Protein AF-A0A536CN48-F1 (afdb_monomer_lite)

Secondary structure (DSSP, 8-state):
--S-----HHHHHHHHHHHHHHHHHHS---EE---HHHHHHTTT-HHHHHHHHHHHHHTT-EEEE-TTSHHHHHHHHTT--EEEEEESSBPBPTTSPBPPTTSTTSB--HHHHHHHHHHHHHTSS-SEEE--SSSTTHHHHHHHHHHHHHHTT----SPPPPP-

Sequence (164 aa):
GRVDAGLSAREIEALVSFQVAGLAAVAPIAYVKPHGALYHRCQRDREVADVLARIAATHGVGVMCQPGFELAFAAERVGIPVYREGFADRTLMPDGSLAPRGQAGALLSPQAATAQALALAGSGRYDTICIHGDTPAASAVAASVRAALKGAGIETGPLRRPPA

Foldseek 3Di:
DQDDPPDDLVVLLVVVLCVVVVVVVVDQDAEDEDDHPLLVCLQEPLSNLLSRLVSCVVSLHYYEHAPPGNNCVSVVVSVHDYQHEAELFADADPSRDTDPPPDVRRTHDLVSSLVVLVVVQVPVRGNYYDQDPPDPCRVVSVVSNVVSCVVVVHDDDPRDGPDD

Radius of gyration: 16.14 Å; chains: 1; bounding box: 35×37×38 Å

pLDDT: mean 94.27, std 7.4, range [47.06, 98.75]

Structure (mmCIF, N/CA/C/O backbone):
data_AF-A0A536CN48-F1
#
_entry.id   AF-A0A536CN48-F1
#
loop_
_atom_site.group_PDB
_atom_site.id
_atom_site.type_symbol
_atom_site.label_atom_id
_atom_site.label_alt_id
_atom_site.label_comp_id
_atom_site.label_asym_id
_atom_site.label_entity_id
_atom_site.label_seq_id
_atom_site.pdbx_PDB_ins_code
_atom_site.Cartn_x
_atom_site.Cartn_y
_atom_site.Cartn_z
_atom_site.occupancy
_atom_site.B_iso_or_equiv
_atom_site.auth_seq_id
_atom_site.auth_comp_id
_atom_site.auth_asym_id
_atom_site.auth_atom_id
_atom_site.pdbx_PDB_model_num
ATOM 1 N N . GLY A 1 1 ? 12.972 6.889 1.704 1.00 85.81 1 GLY A N 1
ATOM 2 C CA . GLY A 1 1 ? 12.483 7.390 0.404 1.00 85.81 1 GLY A CA 1
ATOM 3 C C . GLY A 1 1 ? 11.129 8.070 0.519 1.00 85.81 1 GLY A C 1
ATOM 4 O O . GLY A 1 1 ? 10.128 7.480 0.136 1.00 85.81 1 GLY A O 1
ATOM 5 N N . ARG A 1 2 ? 11.079 9.297 1.058 1.00 89.88 2 ARG A N 1
ATOM 6 C CA . ARG A 1 2 ? 9.845 10.114 1.155 1.00 89.88 2 ARG A CA 1
ATOM 7 C C . ARG A 1 2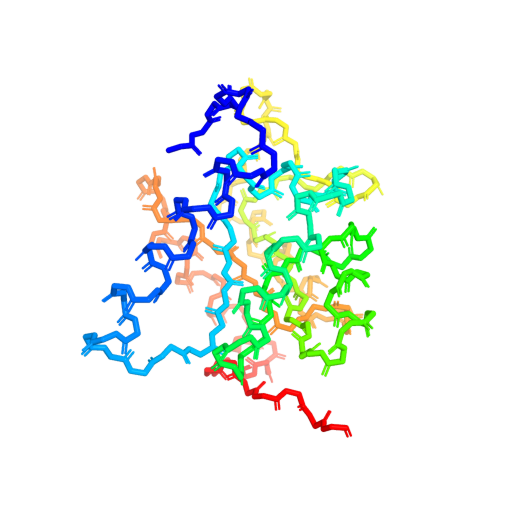 ? 9.832 11.316 0.204 1.00 89.88 2 ARG A C 1
ATOM 9 O O . ARG A 1 2 ? 8.833 12.017 0.141 1.00 89.88 2 ARG A O 1
ATOM 16 N N . VAL A 1 3 ? 10.928 11.528 -0.514 1.00 92.31 3 VAL A N 1
ATOM 17 C CA . VAL A 1 3 ? 11.098 12.560 -1.537 1.00 92.31 3 VAL A CA 1
ATOM 18 C C . VAL A 1 3 ? 11.277 11.840 -2.868 1.00 92.31 3 VAL A C 1
ATOM 20 O O . VAL A 1 3 ? 11.934 10.795 -2.899 1.00 92.31 3 VAL A O 1
ATOM 23 N N . ASP A 1 4 ? 10.645 12.347 -3.925 1.00 91.94 4 ASP A N 1
ATOM 24 C CA . ASP A 1 4 ? 10.850 11.829 -5.277 1.00 91.94 4 ASP A CA 1
ATOM 25 C C . ASP A 1 4 ? 12.267 12.190 -5.730 1.00 91.94 4 ASP A C 1
ATOM 27 O O . ASP A 1 4 ? 12.667 13.350 -5.667 1.00 91.94 4 ASP A O 1
ATOM 31 N N . ALA A 1 5 ? 13.033 11.180 -6.129 1.00 92.69 5 ALA A N 1
ATOM 32 C CA . ALA A 1 5 ? 14.421 11.339 -6.540 1.00 92.69 5 ALA A CA 1
ATOM 33 C C . ALA A 1 5 ? 14.568 11.639 -8.043 1.00 92.69 5 ALA A C 1
ATOM 35 O O . ALA A 1 5 ? 15.690 11.758 -8.519 1.00 92.69 5 ALA A O 1
ATOM 36 N N . GLY A 1 6 ? 13.465 11.733 -8.798 1.00 94.12 6 GLY A N 1
ATOM 37 C CA . GLY A 1 6 ? 13.508 12.047 -10.231 1.00 94.12 6 GLY A CA 1
ATOM 38 C C . GLY A 1 6 ? 14.098 10.932 -11.099 1.00 94.12 6 GLY A C 1
ATOM 39 O O . GLY A 1 6 ? 14.475 11.181 -12.237 1.00 94.12 6 GLY A O 1
ATOM 40 N N . LEU A 1 7 ? 14.172 9.706 -10.572 1.00 97.06 7 LEU A N 1
ATOM 41 C CA . LEU A 1 7 ? 14.728 8.552 -11.281 1.00 97.06 7 LEU A CA 1
ATOM 42 C C . LEU A 1 7 ? 13.873 8.175 -12.496 1.00 97.06 7 LEU A C 1
ATOM 44 O O . LEU A 1 7 ? 12.642 8.274 -12.461 1.00 97.06 7 LEU A O 1
ATOM 48 N N . SER A 1 8 ? 14.514 7.699 -13.554 1.00 98.12 8 SER A N 1
ATOM 49 C CA . SER A 1 8 ? 13.844 7.095 -14.706 1.00 98.12 8 SER A CA 1
ATOM 50 C C . SER A 1 8 ? 13.186 5.759 -14.340 1.00 98.12 8 SER A C 1
ATOM 52 O O . SER A 1 8 ? 13.559 5.108 -13.360 1.00 98.12 8 SER A O 1
ATOM 54 N N . ALA A 1 9 ? 12.227 5.306 -15.153 1.00 97.50 9 ALA A N 1
ATOM 55 C CA . ALA A 1 9 ? 11.593 4.003 -14.956 1.00 97.50 9 ALA A CA 1
ATOM 56 C C . ALA A 1 9 ? 12.614 2.851 -14.985 1.00 97.50 9 ALA A C 1
ATOM 58 O O . ALA A 1 9 ? 12.516 1.929 -14.181 1.00 97.50 9 ALA A O 1
ATOM 59 N N . ARG A 1 10 ? 13.648 2.950 -15.832 1.00 98.19 10 ARG A N 1
ATOM 60 C CA . ARG A 1 10 ? 14.748 1.975 -15.910 1.00 98.19 10 ARG A CA 1
ATOM 61 C C . ARG A 1 10 ? 15.591 1.925 -14.632 1.00 98.19 10 ARG A C 1
ATOM 63 O O . ARG A 1 10 ? 15.956 0.843 -14.179 1.00 98.19 10 ARG A O 1
ATOM 70 N N . GLU A 1 11 ? 15.917 3.075 -14.045 1.00 98.38 11 GLU A N 1
ATOM 71 C CA . GLU A 1 11 ? 16.648 3.122 -12.770 1.00 98.38 11 GLU A CA 1
ATOM 72 C C . GLU A 1 11 ? 15.798 2.570 -11.624 1.00 98.38 11 GLU A C 1
ATOM 74 O O . GLU A 1 11 ? 16.299 1.822 -10.783 1.00 98.38 11 GLU A O 1
ATOM 79 N N . ILE A 1 12 ? 14.499 2.885 -11.617 1.00 98.44 12 ILE A N 1
ATOM 80 C CA . ILE A 1 12 ? 13.545 2.315 -10.663 1.00 98.44 12 ILE A CA 1
ATOM 81 C C . ILE A 1 12 ? 13.471 0.795 -10.832 1.00 98.44 12 ILE A C 1
ATOM 83 O O . ILE A 1 12 ? 13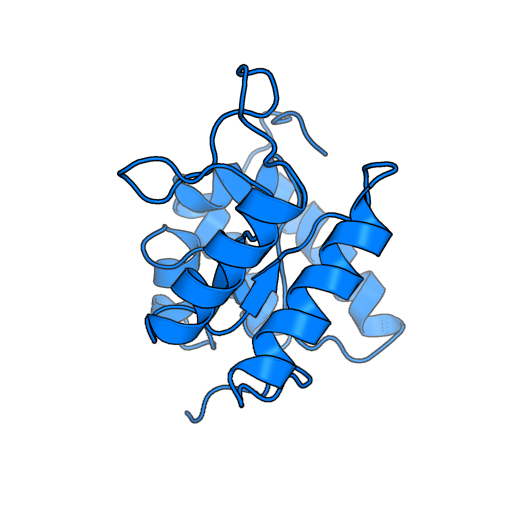.555 0.083 -9.835 1.00 98.44 12 ILE A O 1
ATOM 87 N N . GLU A 1 13 ? 13.372 0.286 -12.060 1.00 98.56 13 GLU A N 1
ATOM 88 C CA . GLU A 1 13 ? 13.339 -1.150 -12.347 1.00 98.56 13 GLU A CA 1
ATOM 89 C C . GLU A 1 13 ? 14.576 -1.856 -11.795 1.00 98.56 13 GLU A C 1
ATOM 91 O O . GLU A 1 13 ? 14.440 -2.851 -11.083 1.00 98.56 13 GLU A O 1
ATOM 96 N N . ALA A 1 14 ? 15.771 -1.308 -12.028 1.00 98.50 14 ALA A N 1
ATOM 97 C CA . ALA A 1 14 ? 17.014 -1.869 -11.505 1.00 98.50 14 ALA A CA 1
ATOM 98 C C . ALA A 1 14 ? 17.038 -1.898 -9.964 1.00 98.50 14 ALA A C 1
ATOM 100 O O . ALA A 1 14 ? 17.314 -2.938 -9.361 1.00 98.50 14 ALA A O 1
ATOM 101 N N . LEU A 1 15 ? 16.709 -0.777 -9.312 1.00 98.25 15 LEU A N 1
ATOM 102 C CA . LEU A 1 15 ? 16.750 -0.660 -7.851 1.00 98.25 15 LEU A CA 1
ATOM 103 C C . LEU A 1 15 ? 15.676 -1.503 -7.159 1.00 98.25 15 LEU A C 1
ATOM 105 O O . LEU A 1 15 ? 15.931 -2.090 -6.105 1.00 98.25 15 LEU A O 1
ATOM 109 N N . VAL A 1 16 ? 14.463 -1.543 -7.708 1.00 98.25 16 VAL A N 1
ATOM 110 C CA . VAL A 1 16 ? 13.358 -2.321 -7.140 1.00 98.25 16 VAL A CA 1
ATOM 111 C C . VAL A 1 16 ? 13.597 -3.810 -7.368 1.00 98.25 16 VAL A C 1
ATOM 113 O O . VAL A 1 16 ? 13.433 -4.577 -6.424 1.00 98.25 16 VAL A O 1
ATOM 116 N N . SER A 1 17 ? 14.066 -4.220 -8.551 1.00 98.50 17 SER A N 1
ATOM 117 C CA . SER A 1 17 ? 14.414 -5.624 -8.815 1.00 98.50 17 SER A CA 1
ATOM 118 C C . SER A 1 17 ? 15.483 -6.118 -7.845 1.00 98.50 17 SER A C 1
ATOM 120 O O . SER A 1 17 ? 15.330 -7.188 -7.263 1.00 98.50 17 SER A O 1
ATOM 122 N N . PHE A 1 18 ? 16.520 -5.311 -7.593 1.00 98.50 18 PHE A N 1
ATOM 123 C CA . PHE A 1 18 ? 17.554 -5.640 -6.612 1.00 98.50 18 PHE A CA 1
ATOM 124 C C . PHE A 1 18 ? 16.984 -5.826 -5.196 1.00 98.50 18 PHE A C 1
ATOM 126 O O . PHE A 1 18 ? 17.286 -6.817 -4.533 1.00 98.50 18 PHE A O 1
ATOM 133 N N . GLN A 1 19 ? 16.126 -4.909 -4.734 1.00 98.44 19 GLN A N 1
ATOM 134 C CA . GLN A 1 19 ? 15.517 -4.990 -3.399 1.00 98.44 19 GLN A CA 1
ATOM 135 C C . GLN A 1 19 ? 14.587 -6.199 -3.250 1.00 98.44 19 GLN A C 1
ATOM 137 O O . GLN A 1 19 ? 14.652 -6.904 -2.242 1.00 98.44 19 GLN A O 1
ATOM 142 N N . VAL A 1 20 ? 13.727 -6.443 -4.243 1.00 98.38 20 VAL A N 1
ATOM 143 C CA . VAL A 1 20 ? 12.760 -7.547 -4.208 1.00 98.38 20 VAL A CA 1
ATOM 144 C C . VAL A 1 20 ? 13.485 -8.889 -4.291 1.00 98.38 20 VAL A C 1
ATOM 146 O O . VAL A 1 20 ? 13.222 -9.757 -3.461 1.00 98.38 20 VAL A O 1
ATOM 149 N N . ALA A 1 21 ? 14.447 -9.043 -5.206 1.00 98.19 21 ALA A N 1
ATOM 150 C CA . ALA A 1 21 ? 15.249 -10.260 -5.308 1.00 98.19 21 ALA A CA 1
ATOM 151 C C . ALA A 1 21 ? 16.083 -10.508 -4.042 1.00 98.19 21 ALA A C 1
ATOM 153 O O . ALA A 1 21 ? 16.132 -11.635 -3.554 1.00 98.19 21 ALA A O 1
ATOM 154 N N . GLY A 1 22 ? 16.685 -9.458 -3.473 1.00 98.44 22 GLY A N 1
ATOM 155 C CA . GLY A 1 22 ? 17.450 -9.550 -2.232 1.00 98.44 22 GLY A CA 1
ATOM 156 C C . GLY A 1 22 ? 16.607 -10.047 -1.057 1.00 98.44 22 GLY A C 1
ATOM 157 O O . GLY A 1 22 ? 17.040 -10.933 -0.325 1.00 98.44 22 GLY A O 1
ATOM 158 N N . LEU A 1 23 ? 15.379 -9.541 -0.902 1.00 98.00 23 LEU A N 1
ATOM 159 C CA . LEU A 1 23 ? 14.468 -10.027 0.136 1.00 98.00 23 LEU A CA 1
ATOM 160 C C . LEU A 1 23 ? 13.968 -11.450 -0.155 1.00 98.00 23 LEU A C 1
ATOM 162 O O . LEU A 1 23 ? 13.941 -12.279 0.752 1.00 98.00 23 LEU A O 1
ATOM 166 N N . ALA A 1 24 ? 13.622 -11.748 -1.411 1.00 96.69 24 ALA A N 1
ATOM 167 C CA . ALA A 1 24 ? 13.149 -13.067 -1.834 1.00 96.69 24 ALA A CA 1
ATOM 168 C C . ALA A 1 24 ? 14.205 -14.173 -1.656 1.00 96.69 24 ALA A C 1
ATOM 170 O O . ALA A 1 24 ? 13.851 -15.331 -1.443 1.00 96.69 24 ALA A O 1
ATOM 171 N N . ALA A 1 25 ? 15.493 -13.825 -1.707 1.00 98.00 25 ALA A N 1
ATOM 172 C CA . ALA A 1 25 ? 16.588 -14.746 -1.412 1.00 98.00 25 ALA A CA 1
ATOM 173 C C . ALA A 1 25 ? 16.707 -15.087 0.086 1.00 98.00 25 ALA A C 1
ATOM 175 O O . ALA A 1 25 ? 17.280 -16.117 0.433 1.00 98.00 25 ALA A O 1
ATOM 176 N N . VAL A 1 26 ? 16.177 -14.237 0.974 1.00 98.00 26 VAL A N 1
ATOM 177 C CA . VAL A 1 26 ? 16.220 -14.431 2.433 1.00 98.00 26 VAL A CA 1
ATOM 178 C C . VAL A 1 26 ? 14.965 -15.142 2.941 1.00 98.00 26 VAL A C 1
ATOM 180 O O . VAL A 1 26 ? 15.057 -15.974 3.843 1.00 98.00 26 VAL A O 1
ATOM 183 N N . ALA A 1 27 ? 13.792 -14.822 2.391 1.00 95.75 27 ALA A N 1
ATOM 184 C CA . ALA A 1 27 ? 12.522 -15.403 2.814 1.00 95.75 27 ALA A CA 1
ATOM 185 C C . ALA A 1 27 ? 11.461 -15.359 1.700 1.00 95.75 27 ALA A C 1
ATOM 187 O O . ALA A 1 27 ? 11.508 -14.475 0.841 1.00 95.75 27 ALA A O 1
ATOM 188 N N . PRO A 1 28 ? 10.445 -16.247 1.741 1.00 92.44 28 PRO A N 1
ATOM 189 C CA . PRO A 1 28 ? 9.283 -16.134 0.870 1.00 92.44 28 PRO A CA 1
ATOM 190 C C . PRO A 1 28 ? 8.604 -14.770 1.030 1.00 92.44 28 PRO A C 1
ATOM 192 O O . PRO A 1 28 ? 8.226 -14.373 2.134 1.00 92.44 28 PRO A O 1
ATOM 195 N N . ILE A 1 29 ? 8.420 -14.067 -0.084 1.00 94.25 29 ILE A N 1
ATOM 196 C CA . ILE A 1 29 ? 7.664 -12.814 -0.131 1.00 94.25 29 ILE A CA 1
ATOM 197 C C . ILE A 1 29 ? 6.205 -13.095 -0.503 1.00 94.25 29 ILE A C 1
ATOM 199 O O . ILE A 1 29 ? 5.921 -13.985 -1.298 1.00 94.25 29 ILE A O 1
ATOM 203 N N . ALA A 1 30 ? 5.271 -12.341 0.080 1.00 93.00 30 ALA A N 1
ATOM 204 C CA . ALA A 1 30 ? 3.833 -12.515 -0.163 1.00 93.00 30 ALA A CA 1
ATOM 205 C C . ALA A 1 30 ? 3.259 -11.502 -1.170 1.00 93.00 30 ALA A C 1
ATOM 207 O O . ALA A 1 30 ? 2.294 -11.792 -1.879 1.00 93.00 30 ALA A O 1
ATOM 208 N N . TYR A 1 31 ? 3.832 -10.298 -1.206 1.00 96.12 31 TYR A N 1
ATOM 209 C CA . TYR A 1 31 ? 3.409 -9.190 -2.057 1.00 96.12 31 TYR A CA 1
ATOM 210 C C . TYR A 1 31 ? 4.509 -8.132 -2.155 1.00 96.12 31 TYR A C 1
ATOM 212 O O . TYR A 1 31 ? 5.428 -8.093 -1.334 1.00 96.12 31 TYR A O 1
ATOM 220 N N . VAL A 1 32 ? 4.370 -7.226 -3.122 1.00 97.88 32 VAL A N 1
ATOM 221 C CA . VAL A 1 32 ? 5.189 -6.015 -3.243 1.00 97.88 32 VAL A CA 1
ATOM 222 C C . VAL A 1 32 ? 4.345 -4.789 -2.891 1.00 97.88 32 VAL A C 1
ATOM 224 O O . VAL A 1 32 ? 3.256 -4.596 -3.427 1.00 97.88 32 VAL A O 1
ATOM 227 N N . LYS A 1 33 ? 4.850 -3.936 -1.994 1.00 98.25 33 LYS A N 1
ATOM 228 C CA . LYS A 1 33 ? 4.264 -2.627 -1.673 1.00 98.25 33 LYS A CA 1
ATOM 229 C C . LYS A 1 33 ? 5.337 -1.548 -1.845 1.00 98.25 33 LYS A C 1
ATOM 231 O O . LYS A 1 33 ? 6.296 -1.553 -1.069 1.00 98.25 33 LYS A O 1
ATOM 236 N N . PRO A 1 34 ? 5.218 -0.616 -2.807 1.00 98.00 34 PRO A N 1
ATOM 237 C CA . PRO A 1 34 ? 6.178 0.477 -2.918 1.00 98.00 34 PRO A CA 1
ATOM 238 C C . PRO A 1 34 ? 6.144 1.366 -1.665 1.00 98.00 34 PRO A C 1
ATOM 240 O O . PRO A 1 34 ? 5.124 1.499 -0.994 1.00 98.00 34 PRO A O 1
ATOM 243 N N . HIS A 1 35 ? 7.268 1.990 -1.319 1.00 96.31 35 HIS A N 1
ATOM 244 C CA . HIS A 1 35 ? 7.359 2.844 -0.133 1.00 96.31 35 HIS A CA 1
ATOM 245 C C . HIS A 1 35 ? 7.357 4.334 -0.495 1.00 96.31 35 HIS A C 1
ATOM 247 O O . HIS A 1 35 ? 8.033 4.762 -1.430 1.00 96.31 35 HIS A O 1
ATOM 253 N N . GLY A 1 36 ? 6.663 5.141 0.311 1.00 94.00 36 GLY A N 1
ATOM 254 C CA . GLY A 1 36 ? 6.814 6.597 0.352 1.00 94.00 36 GLY A CA 1
ATOM 255 C C . GLY A 1 36 ? 6.609 7.280 -1.000 1.00 94.00 36 GLY A C 1
ATOM 256 O O . GLY A 1 36 ? 5.546 7.163 -1.601 1.00 94.00 36 GLY A O 1
ATOM 257 N N . ALA A 1 37 ? 7.619 8.010 -1.479 1.00 95.62 37 ALA A N 1
ATOM 258 C CA . ALA A 1 37 ? 7.508 8.742 -2.742 1.00 95.62 37 ALA A CA 1
ATOM 259 C C . ALA A 1 37 ? 7.267 7.815 -3.944 1.00 95.62 37 ALA A C 1
ATOM 261 O O . ALA A 1 37 ? 6.492 8.167 -4.829 1.00 95.62 37 ALA A O 1
ATOM 262 N N . LEU A 1 38 ? 7.851 6.609 -3.941 1.00 97.81 38 LEU A N 1
ATOM 263 C CA . LEU A 1 38 ? 7.615 5.629 -5.000 1.00 97.81 38 LEU A CA 1
ATOM 264 C C . LEU A 1 38 ? 6.161 5.145 -4.996 1.00 97.81 38 LEU A C 1
ATOM 266 O O . LEU A 1 38 ? 5.588 4.977 -6.065 1.00 97.81 38 LEU A O 1
ATOM 270 N N . TYR A 1 39 ? 5.545 4.989 -3.817 1.00 97.50 39 TYR A N 1
ATOM 271 C CA . TYR A 1 39 ? 4.124 4.641 -3.713 1.00 97.50 39 TYR A CA 1
ATOM 272 C C . TYR A 1 39 ? 3.258 5.685 -4.414 1.00 97.50 39 TYR A C 1
ATOM 274 O O . TYR A 1 39 ? 2.470 5.343 -5.287 1.00 97.50 39 TYR A O 1
ATOM 282 N N . HIS A 1 40 ? 3.469 6.963 -4.093 1.00 96.12 40 HIS A N 1
ATOM 283 C CA . HIS A 1 40 ? 2.736 8.068 -4.710 1.00 96.12 40 HIS A CA 1
ATOM 284 C C . HIS A 1 40 ? 3.028 8.225 -6.203 1.00 96.12 40 HIS A C 1
ATOM 286 O O . HIS A 1 40 ? 2.140 8.595 -6.967 1.00 96.12 40 HIS A O 1
ATOM 292 N N . ARG A 1 41 ? 4.251 7.929 -6.650 1.00 97.19 41 ARG A N 1
ATOM 293 C CA . ARG A 1 41 ? 4.578 7.938 -8.077 1.00 97.19 41 ARG A CA 1
ATOM 294 C C . ARG A 1 41 ? 3.839 6.833 -8.830 1.00 97.19 41 ARG A C 1
ATOM 296 O O . ARG A 1 41 ? 3.220 7.123 -9.847 1.00 97.19 41 ARG A O 1
ATOM 303 N N . CYS A 1 42 ? 3.786 5.623 -8.274 1.00 98.06 42 CYS A N 1
ATOM 304 C CA . CYS A 1 42 ? 3.020 4.503 -8.832 1.00 98.06 42 CYS A CA 1
ATOM 305 C C . CYS A 1 42 ? 1.504 4.762 -8.904 1.00 98.06 42 CYS A C 1
ATOM 307 O O . CYS A 1 42 ? 0.794 3.984 -9.531 1.00 98.06 42 CYS A O 1
ATOM 309 N N . GLN A 1 43 ? 0.984 5.817 -8.265 1.00 97.00 43 GLN A N 1
ATOM 310 C CA . GLN A 1 43 ? -0.431 6.177 -8.379 1.00 97.00 43 GLN A CA 1
ATOM 311 C C . GLN A 1 43 ? -0.776 6.877 -9.697 1.00 97.00 43 GLN A C 1
ATOM 313 O O . GLN A 1 43 ? -1.934 6.849 -10.100 1.00 97.00 43 GLN A O 1
ATOM 318 N N . ARG A 1 44 ? 0.210 7.511 -10.344 1.00 95.94 44 ARG A N 1
ATOM 319 C CA . ARG A 1 44 ? 0.003 8.432 -11.475 1.00 95.94 44 ARG A CA 1
ATOM 320 C C . ARG A 1 44 ? 0.925 8.193 -12.670 1.00 95.94 44 ARG A C 1
ATOM 322 O O . ARG A 1 44 ? 0.612 8.617 -13.774 1.00 95.94 44 ARG A O 1
ATOM 329 N N . ASP A 1 45 ? 2.078 7.571 -12.449 1.00 98.19 45 ASP A N 1
ATOM 330 C CA . ASP A 1 45 ? 3.070 7.284 -13.482 1.00 98.19 45 ASP A CA 1
ATOM 331 C C . ASP A 1 45 ? 2.879 5.842 -13.960 1.00 98.19 45 ASP A C 1
ATOM 333 O O . ASP A 1 45 ? 3.263 4.888 -13.275 1.00 98.19 45 ASP A O 1
ATOM 337 N N . ARG A 1 46 ? 2.245 5.695 -15.128 1.00 98.25 46 ARG A N 1
ATOM 338 C CA . ARG A 1 46 ? 1.927 4.392 -15.722 1.00 98.25 46 ARG A CA 1
ATOM 339 C C . ARG A 1 46 ? 3.176 3.552 -15.984 1.00 98.25 46 ARG A C 1
ATOM 341 O O . ARG A 1 46 ? 3.145 2.349 -15.749 1.00 98.25 46 ARG A O 1
ATOM 348 N N . GLU A 1 47 ? 4.262 4.163 -16.453 1.00 98.38 47 GLU A N 1
ATOM 349 C CA . GLU A 1 47 ? 5.487 3.431 -16.788 1.00 98.38 47 GLU A CA 1
ATOM 350 C C . GLU A 1 47 ? 6.109 2.828 -15.524 1.00 98.38 47 GLU A C 1
ATOM 352 O O . GLU A 1 47 ? 6.459 1.647 -15.487 1.00 98.38 47 GLU A O 1
ATOM 357 N N . VAL A 1 48 ? 6.162 3.615 -14.447 1.00 98.56 48 VAL A N 1
ATOM 358 C CA . VAL A 1 48 ? 6.644 3.148 -13.142 1.00 98.56 48 VAL A CA 1
ATOM 359 C C . VAL A 1 48 ? 5.701 2.109 -12.528 1.00 98.56 48 VAL A C 1
ATOM 361 O O . VAL A 1 48 ? 6.169 1.116 -11.971 1.00 98.56 48 VAL A O 1
ATOM 364 N N . ALA A 1 49 ? 4.385 2.282 -12.653 1.00 98.75 49 ALA A N 1
ATOM 365 C CA . ALA A 1 49 ? 3.413 1.284 -12.207 1.00 98.75 49 ALA A CA 1
ATOM 366 C C . ALA A 1 49 ? 3.586 -0.061 -12.940 1.00 98.75 49 ALA A C 1
ATOM 368 O O . ALA A 1 49 ? 3.612 -1.112 -12.297 1.00 98.75 49 ALA A O 1
ATOM 369 N N . ASP A 1 50 ? 3.776 -0.028 -14.263 1.00 98.69 50 ASP A N 1
ATOM 370 C CA . ASP A 1 50 ? 4.013 -1.217 -15.086 1.00 98.69 50 ASP A CA 1
ATOM 371 C C . ASP A 1 50 ? 5.321 -1.927 -14.695 1.00 98.69 50 ASP A C 1
ATOM 373 O O . ASP A 1 50 ? 5.355 -3.158 -14.639 1.00 98.69 50 ASP A O 1
ATOM 377 N N . VAL A 1 51 ? 6.384 -1.181 -14.367 1.00 98.56 51 VAL A N 1
ATOM 378 C CA . VAL A 1 51 ? 7.633 -1.746 -13.820 1.00 98.56 51 VAL A CA 1
ATOM 379 C C . VAL A 1 51 ? 7.364 -2.521 -12.526 1.00 98.56 51 VAL A C 1
ATOM 381 O O . VAL A 1 51 ? 7.753 -3.683 -12.410 1.00 98.56 51 VAL A O 1
ATOM 384 N N . LEU A 1 52 ? 6.671 -1.911 -11.560 1.00 98.62 52 LEU A N 1
ATOM 385 C CA . LEU A 1 52 ? 6.387 -2.546 -10.267 1.00 98.62 52 LEU A CA 1
ATOM 386 C C . LEU A 1 52 ? 5.532 -3.811 -10.421 1.00 98.62 52 LEU A C 1
ATOM 388 O O . LEU A 1 52 ? 5.820 -4.827 -9.783 1.00 98.62 52 LEU A O 1
ATOM 392 N N . ALA A 1 53 ? 4.518 -3.768 -11.289 1.00 98.69 53 ALA A N 1
ATOM 393 C CA . ALA A 1 53 ? 3.667 -4.916 -11.579 1.00 98.69 53 ALA A CA 1
ATOM 394 C C . ALA A 1 53 ? 4.450 -6.067 -12.239 1.00 98.69 53 ALA A C 1
ATOM 396 O O . ALA A 1 53 ? 4.328 -7.211 -11.804 1.00 98.69 53 ALA A O 1
ATOM 397 N N . ARG A 1 54 ? 5.317 -5.791 -13.226 1.00 98.62 54 ARG A N 1
ATOM 398 C CA . ARG A 1 54 ? 6.161 -6.828 -13.856 1.00 98.62 54 ARG A CA 1
ATOM 399 C C . ARG A 1 54 ? 7.149 -7.469 -12.883 1.00 98.62 54 ARG A C 1
ATOM 401 O O . ARG A 1 54 ? 7.364 -8.682 -12.942 1.00 98.62 54 ARG A O 1
ATOM 408 N N . ILE A 1 55 ? 7.734 -6.681 -11.980 1.00 98.56 55 ILE A N 1
ATOM 409 C CA . ILE A 1 55 ? 8.630 -7.213 -10.945 1.00 98.56 55 ILE A CA 1
ATOM 410 C C . ILE A 1 55 ? 7.851 -8.159 -10.026 1.00 98.56 55 ILE A C 1
ATOM 412 O O . ILE A 1 55 ? 8.277 -9.291 -9.814 1.00 98.56 55 ILE A O 1
ATOM 416 N N . ALA A 1 56 ? 6.677 -7.748 -9.536 1.00 98.19 56 ALA A N 1
ATOM 417 C CA . ALA A 1 56 ? 5.833 -8.610 -8.708 1.00 98.19 56 ALA A CA 1
ATOM 418 C C . ALA A 1 56 ? 5.418 -9.903 -9.443 1.00 98.19 56 ALA A C 1
ATOM 420 O O . ALA A 1 56 ? 5.509 -10.992 -8.870 1.00 98.19 56 ALA A O 1
ATOM 421 N N . ALA A 1 57 ? 5.070 -9.803 -10.732 1.00 98.00 57 ALA A N 1
ATOM 422 C CA . ALA A 1 57 ? 4.727 -10.946 -11.577 1.00 98.00 57 ALA A CA 1
ATOM 423 C C . ALA A 1 57 ? 5.884 -11.943 -11.744 1.00 98.00 57 ALA A C 1
ATOM 425 O O . ALA A 1 57 ? 5.666 -13.147 -11.615 1.00 98.00 57 ALA A O 1
ATOM 426 N N . THR A 1 58 ? 7.117 -11.462 -11.938 1.00 97.56 58 THR A N 1
ATOM 427 C CA . THR A 1 58 ? 8.326 -12.311 -12.009 1.00 97.56 58 THR A CA 1
ATOM 428 C C . THR A 1 58 ? 8.518 -13.153 -10.743 1.00 97.56 58 THR A C 1
ATOM 430 O O . THR A 1 58 ? 9.021 -14.271 -10.806 1.00 97.56 58 THR A O 1
ATOM 433 N N . HIS A 1 59 ? 8.072 -12.646 -9.592 1.00 96.56 59 HIS A N 1
ATOM 434 C CA . HIS A 1 59 ? 8.125 -13.354 -8.313 1.00 96.56 59 HIS A CA 1
ATOM 435 C C . HIS A 1 59 ? 6.838 -14.124 -7.969 1.00 96.56 59 HIS A C 1
ATOM 437 O O . HIS A 1 59 ? 6.752 -14.713 -6.893 1.00 96.56 59 HIS A O 1
ATOM 443 N N . GLY A 1 60 ? 5.834 -14.141 -8.852 1.00 95.31 60 GLY A N 1
ATOM 444 C CA . GLY A 1 60 ? 4.574 -14.856 -8.631 1.00 95.31 60 GLY A CA 1
ATOM 445 C C . GLY A 1 60 ? 3.716 -14.293 -7.491 1.00 95.31 60 GLY A C 1
ATOM 446 O O . GLY A 1 60 ? 2.898 -15.025 -6.926 1.00 95.31 60 GLY A O 1
ATOM 447 N N . VAL A 1 61 ? 3.896 -13.014 -7.144 1.00 96.00 61 VAL A N 1
ATOM 448 C CA . VAL A 1 61 ? 3.195 -12.335 -6.043 1.00 96.00 61 VAL A CA 1
ATOM 449 C C . VAL A 1 61 ? 2.345 -11.165 -6.536 1.00 96.00 61 VAL A C 1
ATOM 451 O O . VAL A 1 61 ? 2.537 -10.650 -7.633 1.00 96.00 61 VAL A O 1
ATOM 454 N N . GLY A 1 62 ? 1.387 -10.741 -5.710 1.00 96.50 62 GLY A N 1
ATOM 455 C CA . GLY A 1 62 ? 0.555 -9.567 -5.987 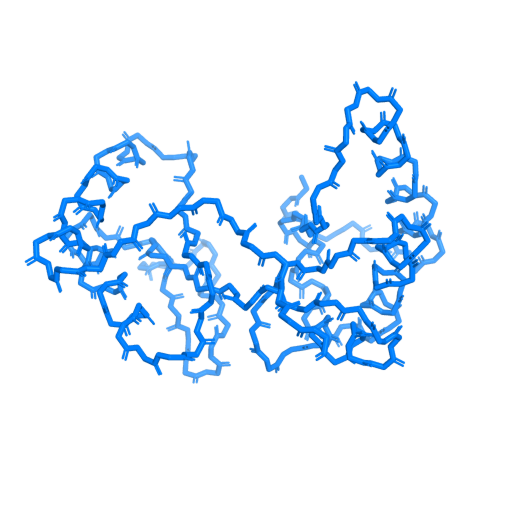1.00 96.50 62 GLY A CA 1
ATOM 456 C C . GLY A 1 62 ? 1.194 -8.245 -5.554 1.00 96.50 62 GLY A C 1
ATOM 457 O O . GLY A 1 62 ? 2.249 -8.218 -4.911 1.00 96.50 62 GLY A O 1
ATOM 458 N N . VAL A 1 63 ? 0.506 -7.141 -5.845 1.00 98.19 63 VAL A N 1
ATOM 459 C CA . VAL A 1 63 ? 0.878 -5.793 -5.381 1.00 98.19 63 VAL A CA 1
ATOM 460 C C . VAL A 1 63 ? -0.115 -5.269 -4.352 1.00 98.19 63 VAL A C 1
ATOM 462 O O . VAL A 1 63 ? -1.312 -5.531 -4.438 1.00 98.19 63 VAL A O 1
ATOM 465 N N . MET A 1 64 ? 0.368 -4.496 -3.384 1.00 98.19 64 MET A N 1
ATOM 466 C CA . MET A 1 64 ? -0.472 -3.766 -2.434 1.00 98.19 64 MET A CA 1
ATOM 467 C C . MET A 1 64 ? -0.456 -2.276 -2.757 1.00 98.19 64 MET A C 1
ATOM 469 O O . MET A 1 64 ? 0.606 -1.648 -2.757 1.00 98.19 64 MET A O 1
ATOM 473 N N . CYS A 1 65 ? -1.632 -1.716 -3.030 1.00 97.81 65 CYS A N 1
ATOM 474 C CA . CYS A 1 65 ? -1.796 -0.318 -3.419 1.00 97.81 65 CYS A CA 1
ATOM 475 C C . CYS A 1 65 ? -3.232 0.170 -3.193 1.00 97.81 65 CYS A C 1
ATOM 477 O O . CYS A 1 65 ? -4.143 -0.633 -2.982 1.00 97.81 65 CYS A O 1
ATOM 479 N N . GLN A 1 66 ? -3.448 1.488 -3.232 1.00 96.81 66 GLN A N 1
ATOM 480 C CA . GLN A 1 66 ? -4.802 2.041 -3.193 1.00 96.81 66 GLN A CA 1
ATOM 481 C C . GLN A 1 66 ? -5.589 1.599 -4.438 1.00 96.81 66 GLN A C 1
ATOM 483 O O . GLN A 1 66 ? -5.051 1.683 -5.547 1.00 96.81 66 GLN A O 1
ATOM 488 N N . PRO A 1 67 ? -6.854 1.166 -4.287 1.00 95.25 67 PRO A N 1
ATOM 489 C CA . PRO A 1 67 ? -7.710 0.889 -5.434 1.00 95.25 67 PRO A CA 1
ATOM 490 C C . PRO A 1 67 ? -7.946 2.166 -6.255 1.00 95.25 67 PRO A C 1
ATOM 492 O O . PRO A 1 67 ? -7.994 3.260 -5.694 1.00 95.25 67 PRO A O 1
ATOM 495 N N . GLY A 1 68 ? -8.129 2.019 -7.570 1.00 95.06 68 GLY A N 1
ATOM 496 C CA . GLY A 1 68 ? -8.447 3.135 -8.472 1.00 95.06 68 GLY A CA 1
ATOM 497 C C . GLY A 1 68 ? -7.249 3.962 -8.952 1.00 95.06 68 GLY A C 1
ATOM 498 O O . GLY A 1 68 ? -7.449 5.046 -9.489 1.00 95.06 68 GLY A O 1
ATOM 499 N N . PHE A 1 69 ? -6.021 3.466 -8.777 1.00 97.44 69 PHE A N 1
ATOM 500 C CA . PHE A 1 69 ? -4.791 4.130 -9.219 1.00 97.44 69 PHE A CA 1
ATOM 501 C C . PHE A 1 69 ? -3.945 3.239 -10.140 1.00 97.44 69 PHE A C 1
ATOM 503 O O . PHE A 1 69 ? -4.148 2.026 -10.199 1.00 97.44 69 PHE A O 1
ATOM 510 N N . GLU A 1 70 ? -2.959 3.836 -10.823 1.00 98.31 70 GLU A N 1
ATOM 511 C CA . GLU A 1 70 ? -2.192 3.189 -11.903 1.00 98.31 70 GLU A CA 1
ATOM 512 C C . GLU A 1 70 ? -1.583 1.827 -11.541 1.00 98.31 70 GLU A C 1
ATOM 514 O O . GLU A 1 70 ? -1.608 0.918 -12.369 1.00 98.31 70 GLU A O 1
ATOM 519 N N . LEU A 1 71 ? -1.087 1.632 -10.312 1.00 98.62 71 LEU A N 1
ATOM 520 C CA . LEU A 1 71 ? -0.525 0.342 -9.891 1.00 98.62 71 LEU A CA 1
ATOM 521 C C . LEU A 1 71 ? -1.563 -0.788 -9.815 1.00 98.62 71 LEU A C 1
ATOM 523 O O . LEU A 1 71 ? -1.229 -1.930 -10.126 1.00 98.62 71 LEU A O 1
ATOM 527 N N . ALA A 1 72 ? -2.811 -0.483 -9.450 1.00 98.12 72 ALA A N 1
ATOM 528 C CA . ALA A 1 72 ? -3.885 -1.474 -9.472 1.00 98.12 72 ALA A CA 1
ATOM 529 C C . ALA A 1 72 ? -4.171 -1.901 -10.919 1.00 98.12 72 ALA A C 1
ATOM 531 O O . ALA A 1 72 ? -4.143 -3.090 -11.230 1.00 98.12 72 ALA A O 1
ATOM 532 N N . PHE A 1 73 ? -4.307 -0.930 -11.828 1.00 98.44 73 PHE A N 1
ATOM 533 C CA . PHE A 1 73 ? -4.523 -1.205 -13.250 1.00 98.44 73 PHE A CA 1
ATOM 534 C C . PHE A 1 73 ? -3.333 -1.933 -13.893 1.00 98.44 73 PHE A C 1
ATOM 536 O O . PHE A 1 73 ? -3.521 -2.783 -14.759 1.00 98.44 73 PHE A O 1
ATOM 543 N N . ALA A 1 74 ? -2.098 -1.627 -13.486 1.00 98.69 74 ALA A N 1
ATOM 544 C CA . ALA A 1 74 ? -0.898 -2.311 -13.965 1.00 98.69 74 ALA A CA 1
ATOM 545 C C . ALA A 1 74 ? -0.883 -3.790 -13.572 1.00 98.69 74 ALA A C 1
ATOM 547 O O . ALA A 1 74 ? -0.581 -4.644 -14.403 1.00 98.69 74 ALA A O 1
ATOM 548 N N . ALA A 1 75 ? -1.250 -4.095 -12.329 1.00 98.31 75 ALA A N 1
ATOM 549 C CA . ALA A 1 75 ? -1.363 -5.465 -11.849 1.00 98.31 75 ALA A CA 1
ATOM 550 C C . ALA A 1 75 ? -2.473 -6.251 -12.560 1.00 98.31 75 ALA A C 1
ATOM 552 O O . ALA A 1 75 ? -2.241 -7.389 -12.966 1.00 98.31 75 ALA A O 1
ATOM 553 N N . GLU A 1 76 ? -3.629 -5.628 -12.795 1.00 97.50 76 GLU A N 1
ATOM 554 C CA . GLU A 1 76 ? -4.718 -6.218 -13.584 1.00 97.50 76 GLU A CA 1
ATOM 555 C C . GLU A 1 76 ? -4.270 -6.540 -15.018 1.00 97.50 76 GLU A C 1
ATOM 557 O O . GLU A 1 76 ? -4.493 -7.650 -15.498 1.00 97.50 76 GLU A O 1
ATOM 562 N N . ARG A 1 77 ? -3.561 -5.613 -15.685 1.00 97.75 77 ARG A N 1
ATOM 563 C CA . ARG A 1 77 ? -3.031 -5.813 -17.050 1.00 97.75 77 ARG A CA 1
ATOM 564 C C . ARG A 1 77 ? -2.103 -7.020 -17.169 1.00 97.75 77 ARG A C 1
ATOM 566 O O . ARG A 1 77 ? -2.074 -7.648 -18.224 1.00 97.75 77 ARG A O 1
ATOM 573 N N . VAL A 1 78 ? -1.328 -7.320 -16.126 1.00 97.75 78 VAL A N 1
ATOM 574 C CA . VAL A 1 78 ? -0.387 -8.455 -16.111 1.00 97.75 78 VAL A CA 1
ATOM 575 C C . VAL A 1 78 ? -0.940 -9.686 -15.384 1.00 97.75 78 VAL A C 1
ATOM 577 O O . VAL A 1 78 ? -0.220 -10.668 -15.224 1.00 97.75 78 VAL A O 1
ATOM 580 N N . GLY A 1 79 ? -2.209 -9.657 -14.961 1.00 96.94 79 GLY A N 1
ATOM 581 C CA . GLY A 1 79 ? -2.904 -10.803 -14.375 1.00 96.94 79 GLY A CA 1
ATOM 582 C C . GLY A 1 79 ? -2.402 -11.225 -12.990 1.00 96.94 79 GLY A C 1
ATOM 583 O O . GLY A 1 79 ? -2.438 -12.413 -12.672 1.00 96.94 79 GLY A O 1
ATOM 584 N N . ILE A 1 80 ? -1.917 -10.287 -12.166 1.00 96.69 80 ILE A N 1
ATOM 585 C CA . ILE A 1 80 ? -1.492 -10.575 -10.784 1.00 96.69 80 ILE A CA 1
ATOM 586 C C . ILE A 1 80 ? -2.475 -10.009 -9.752 1.00 96.69 80 ILE A C 1
ATOM 588 O O . ILE A 1 80 ? -3.159 -9.023 -10.027 1.00 96.69 80 ILE A O 1
ATOM 592 N N . PRO A 1 81 ? -2.535 -10.580 -8.533 1.00 96.25 81 PRO A N 1
ATOM 593 C CA . PRO A 1 81 ? -3.456 -10.096 -7.516 1.00 96.25 81 PRO A CA 1
ATOM 594 C C . PRO A 1 81 ? -3.187 -8.653 -7.074 1.00 96.25 81 PRO A C 1
ATOM 596 O O . PRO A 1 81 ? -2.036 -8.251 -6.881 1.00 96.25 81 PRO A O 1
ATOM 599 N N . VAL A 1 82 ? -4.266 -7.915 -6.811 1.00 96.94 82 VAL A N 1
ATOM 600 C CA . VAL A 1 82 ? -4.237 -6.586 -6.189 1.00 96.94 82 VAL A CA 1
ATOM 601 C C . VAL A 1 82 ? -4.762 -6.689 -4.761 1.00 96.94 82 VAL A C 1
ATOM 603 O O . VAL A 1 82 ? -5.885 -7.132 -4.540 1.00 96.94 82 VAL A O 1
ATOM 606 N N . TYR A 1 83 ? -3.964 -6.246 -3.790 1.00 97.12 83 TYR A N 1
ATOM 607 C CA . TYR A 1 83 ? -4.380 -6.073 -2.398 1.00 97.12 83 TYR A CA 1
ATOM 608 C C . TYR A 1 83 ? -4.760 -4.607 -2.170 1.00 97.12 83 TYR A C 1
ATOM 610 O O . TYR A 1 83 ? -3.883 -3.744 -2.047 1.00 97.12 83 TYR A O 1
ATOM 618 N N . ARG A 1 84 ? -6.066 -4.321 -2.137 1.00 96.25 84 ARG A N 1
ATOM 619 C CA . ARG A 1 84 ? -6.612 -2.958 -2.088 1.00 96.25 84 ARG A CA 1
ATOM 620 C C . ARG A 1 84 ? -6.410 -2.361 -0.701 1.00 96.25 84 ARG A C 1
ATOM 622 O O . ARG A 1 84 ? -7.007 -2.802 0.281 1.00 96.25 84 ARG A O 1
ATOM 629 N N . GLU A 1 85 ? -5.561 -1.349 -0.624 1.00 97.81 85 GLU A N 1
ATOM 630 C CA . GLU A 1 85 ? -5.115 -0.749 0.628 1.00 97.81 85 GLU A CA 1
ATOM 631 C C . GLU A 1 85 ? -5.907 0.508 0.998 1.00 97.81 85 GLU A C 1
ATOM 633 O O . GLU A 1 85 ? -6.013 1.458 0.220 1.00 97.81 85 GLU A O 1
ATOM 638 N N . GLY A 1 86 ? -6.435 0.516 2.222 1.00 97.25 86 GLY A N 1
ATOM 639 C CA . GLY A 1 86 ? -6.911 1.707 2.921 1.00 97.25 86 GLY A CA 1
ATOM 640 C C . GLY A 1 86 ? -5.920 2.142 4.002 1.00 97.25 86 GLY A C 1
ATOM 641 O O . GLY A 1 86 ? -5.011 1.397 4.358 1.00 97.25 86 GLY A O 1
ATOM 642 N N . PHE A 1 87 ? -6.093 3.337 4.563 1.00 97.44 87 PHE A N 1
ATOM 643 C CA . PHE A 1 87 ? -5.212 3.876 5.606 1.00 97.44 87 PHE A CA 1
ATOM 644 C C . PHE A 1 87 ? -6.040 4.298 6.811 1.00 97.44 87 PHE A C 1
ATOM 646 O O . PHE A 1 87 ? -6.947 5.105 6.664 1.00 97.44 87 PHE A O 1
ATOM 653 N N . ALA A 1 88 ? -5.750 3.776 8.002 1.00 97.31 88 ALA A N 1
ATOM 654 C CA . ALA A 1 88 ? -6.497 4.152 9.203 1.00 97.31 88 ALA A CA 1
ATOM 655 C C . ALA A 1 88 ? -6.128 5.559 9.677 1.00 97.31 88 ALA A C 1
ATOM 657 O O . ALA A 1 88 ? -6.989 6.332 10.059 1.00 97.31 88 ALA A O 1
ATOM 658 N N . ASP A 1 89 ? -4.843 5.894 9.658 1.00 95.75 89 ASP A N 1
ATOM 659 C CA . ASP A 1 89 ? -4.262 7.024 10.385 1.00 95.75 89 ASP A CA 1
ATOM 660 C C . ASP A 1 89 ? -3.971 8.253 9.517 1.00 95.75 89 ASP A C 1
ATOM 662 O O . ASP A 1 89 ? -3.476 9.266 10.009 1.00 95.75 89 ASP A O 1
ATOM 666 N N . ARG A 1 90 ? -4.278 8.183 8.221 1.00 95.44 90 ARG A N 1
ATOM 667 C CA . ARG A 1 90 ? -4.062 9.270 7.265 1.00 95.44 90 ARG A CA 1
ATOM 668 C C . ARG A 1 90 ? -5.383 9.797 6.749 1.00 95.44 90 ARG A C 1
ATOM 670 O O . ARG A 1 90 ? -6.278 9.022 6.430 1.00 95.44 90 ARG A O 1
ATOM 677 N N . THR A 1 91 ? -5.466 11.110 6.599 1.00 95.62 91 THR A N 1
ATOM 678 C CA . THR A 1 91 ? -6.618 11.746 5.959 1.00 95.62 91 THR A CA 1
ATOM 679 C C . THR A 1 91 ? -6.663 11.368 4.484 1.00 95.62 91 THR A C 1
ATOM 681 O O . THR A 1 91 ? -5.678 11.555 3.761 1.00 95.62 91 THR A O 1
ATOM 684 N N . LEU A 1 92 ? -7.804 10.825 4.059 1.00 93.50 92 LEU A N 1
ATOM 685 C CA . LEU A 1 92 ? -8.114 10.560 2.658 1.00 93.50 92 LEU A CA 1
ATOM 686 C C . LEU A 1 92 ? -8.760 11.805 2.044 1.00 93.50 92 LEU A C 1
ATOM 688 O O . LEU A 1 92 ? -9.664 12.402 2.628 1.00 93.50 92 LEU A O 1
ATOM 692 N N . MET A 1 93 ? -8.285 12.194 0.870 1.00 92.75 93 MET A N 1
ATOM 693 C CA . MET A 1 93 ? -8.860 13.253 0.049 1.00 92.75 93 MET A CA 1
ATOM 694 C C . MET A 1 93 ? -10.101 12.724 -0.701 1.00 92.75 93 MET A C 1
ATOM 696 O O . MET A 1 93 ? -10.296 11.507 -0.768 1.00 92.75 93 MET A O 1
ATOM 700 N N . PRO A 1 94 ? -10.953 13.592 -1.288 1.00 89.44 94 PRO A N 1
ATOM 701 C CA . PRO A 1 94 ? -12.157 13.153 -2.007 1.00 89.44 94 PRO A CA 1
ATOM 702 C C . PRO A 1 94 ? -11.891 12.192 -3.176 1.00 89.44 94 PRO A C 1
ATOM 704 O O . PRO A 1 94 ? -12.727 11.346 -3.476 1.00 89.44 94 PRO A O 1
ATOM 707 N N . ASP A 1 95 ? -10.720 12.298 -3.807 1.00 87.69 95 ASP A N 1
ATOM 708 C CA . ASP A 1 95 ? -10.248 11.400 -4.870 1.00 87.69 95 ASP A CA 1
ATOM 709 C C . ASP A 1 95 ? -9.634 10.089 -4.334 1.00 87.69 95 ASP A C 1
ATOM 711 O O . ASP A 1 95 ? -9.122 9.272 -5.094 1.00 87.69 95 ASP A O 1
ATOM 715 N N . GLY A 1 96 ? -9.662 9.883 -3.015 1.00 87.38 96 GLY A N 1
ATOM 716 C CA . GLY A 1 96 ? -9.090 8.731 -2.327 1.00 87.38 96 GLY A CA 1
ATOM 717 C C . GLY A 1 96 ? -7.588 8.831 -2.055 1.00 87.38 96 GLY A C 1
ATOM 718 O O . GLY A 1 96 ? -7.067 7.995 -1.315 1.00 87.38 96 GLY A O 1
ATOM 719 N N . SER A 1 97 ? -6.882 9.832 -2.591 1.00 91.44 97 SER A N 1
ATOM 720 C CA . SER A 1 97 ? -5.451 10.023 -2.334 1.00 91.44 97 SER A CA 1
ATOM 721 C C . SER A 1 97 ? -5.179 10.424 -0.878 1.00 91.44 97 SER A C 1
ATOM 723 O O . SER A 1 97 ? -6.074 10.830 -0.137 1.00 91.44 97 SER A O 1
ATOM 725 N N . LEU A 1 98 ? -3.930 10.296 -0.424 1.00 94.38 98 LEU A N 1
ATOM 726 C CA . LEU A 1 98 ? -3.556 10.721 0.926 1.00 94.38 98 LEU A CA 1
ATOM 727 C C . LEU A 1 98 ? -3.276 12.220 0.973 1.00 94.38 98 LEU A C 1
ATOM 729 O O . LEU A 1 98 ? -2.472 12.722 0.187 1.00 94.38 98 LEU A O 1
ATOM 733 N N . ALA A 1 99 ? -3.814 12.899 1.988 1.00 93.88 99 ALA A N 1
ATOM 734 C CA . ALA A 1 99 ? -3.436 14.274 2.291 1.00 93.88 99 ALA A CA 1
ATOM 735 C C . ALA A 1 99 ? -1.902 14.389 2.444 1.00 93.88 99 ALA A C 1
ATOM 737 O O . ALA A 1 99 ? -1.299 13.560 3.145 1.00 93.88 99 ALA A O 1
ATOM 738 N N . PRO A 1 100 ? -1.241 15.387 1.827 1.00 90.44 100 PRO A N 1
ATOM 739 C CA . PRO A 1 100 ? 0.201 15.585 1.946 1.00 90.44 100 PRO A CA 1
ATOM 740 C C . PRO A 1 100 ? 0.647 15.651 3.407 1.00 90.44 100 PRO A C 1
ATOM 742 O O . PRO A 1 100 ? 0.040 16.345 4.211 1.00 90.44 100 PRO A O 1
ATOM 745 N N . ARG A 1 101 ? 1.741 14.969 3.769 1.00 85.94 101 ARG A N 1
ATOM 746 C CA . ARG A 1 101 ? 2.177 14.857 5.178 1.00 85.94 101 ARG A CA 1
ATOM 747 C C . ARG A 1 101 ? 2.427 16.199 5.882 1.00 85.94 101 ARG A C 1
ATOM 749 O O . ARG A 1 101 ? 2.297 16.253 7.096 1.00 85.94 101 ARG A O 1
ATOM 756 N N . GLY A 1 102 ? 2.807 17.242 5.141 1.00 86.25 102 GLY A N 1
ATOM 757 C CA . GLY A 1 102 ? 3.034 18.586 5.687 1.00 86.25 102 GLY A CA 1
ATOM 758 C C . GLY A 1 102 ? 1.760 19.410 5.889 1.00 86.25 102 GLY A C 1
ATOM 759 O O . GLY A 1 102 ? 1.822 20.487 6.471 1.00 86.25 102 GLY A O 1
ATOM 760 N N . GLN A 1 103 ? 0.613 18.930 5.410 1.00 90.50 103 GLN A N 1
ATOM 761 C CA . GLN A 1 103 ? -0.657 19.621 5.573 1.00 90.50 103 GLN A CA 1
ATOM 762 C C . GLN A 1 103 ? -1.191 19.421 6.995 1.00 90.50 103 GLN A C 1
ATOM 764 O O . GLN A 1 103 ? -1.173 18.312 7.537 1.00 90.50 103 GLN A O 1
ATOM 769 N N . ALA A 1 104 ? -1.710 20.493 7.595 1.00 91.06 104 ALA A N 1
ATOM 770 C CA . ALA A 1 104 ? -2.415 20.403 8.867 1.00 91.06 104 ALA A CA 1
ATOM 771 C C . ALA A 1 104 ? -3.570 19.392 8.761 1.00 91.06 104 ALA A C 1
ATOM 773 O O . ALA A 1 104 ? -4.353 19.425 7.811 1.00 91.06 104 ALA A O 1
ATOM 774 N N . GLY A 1 105 ? -3.650 18.468 9.722 1.00 91.88 105 GLY A N 1
ATOM 775 C CA . GLY A 1 105 ? -4.655 17.404 9.716 1.00 91.88 105 GLY A CA 1
ATOM 776 C C . GLY A 1 105 ? -4.366 16.242 8.759 1.00 91.88 105 GLY A C 1
ATOM 777 O O . GLY A 1 105 ? -5.256 15.436 8.525 1.00 91.88 105 GLY A O 1
ATOM 778 N N . ALA A 1 106 ? -3.154 16.107 8.206 1.00 92.69 106 ALA A N 1
ATOM 779 C CA . ALA A 1 106 ? -2.800 14.952 7.369 1.00 92.69 106 ALA A CA 1
ATOM 780 C C . ALA A 1 106 ? -2.705 13.622 8.141 1.00 92.69 106 ALA A C 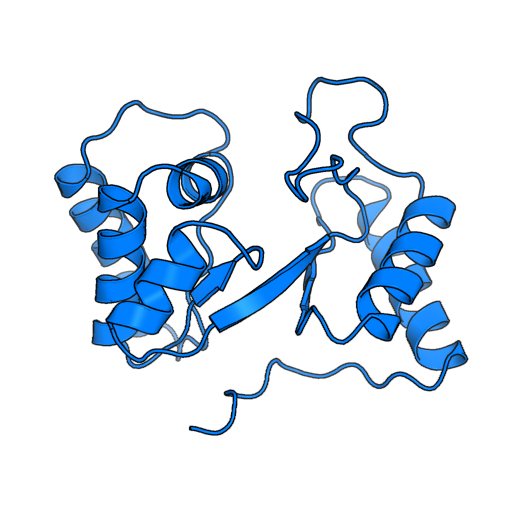1
ATOM 782 O O . ALA A 1 106 ? -2.815 12.547 7.539 1.00 92.69 106 ALA A O 1
ATOM 783 N N . LEU A 1 107 ? -2.472 13.704 9.453 1.00 92.81 107 LEU A N 1
ATOM 784 C CA . LEU A 1 107 ? -2.473 12.585 10.389 1.00 92.81 107 LEU A CA 1
ATOM 785 C C . LEU A 1 107 ? -3.704 12.692 11.294 1.00 92.81 107 LEU A C 1
ATOM 787 O O . LEU A 1 107 ? -3.993 13.765 11.827 1.00 92.81 107 LEU A O 1
ATOM 791 N N . LEU A 1 108 ? -4.402 11.577 11.471 1.00 93.19 108 LEU A N 1
ATOM 792 C CA . LEU A 1 108 ? -5.595 11.488 12.300 1.00 93.19 108 LEU A CA 1
ATOM 793 C C . LEU A 1 108 ? -5.244 11.195 13.763 1.00 93.19 108 LEU A C 1
ATOM 795 O O . LEU A 1 108 ? -4.251 10.532 14.068 1.00 93.19 108 LEU A O 1
ATOM 799 N N . SER A 1 109 ? -6.092 11.665 14.682 1.00 91.44 109 SER A N 1
ATOM 800 C CA . SER A 1 109 ? -6.031 11.241 16.083 1.00 91.44 109 SER A CA 1
ATOM 801 C C . SER A 1 109 ? -6.365 9.748 16.210 1.00 91.44 109 SER A C 1
ATOM 803 O O . SER A 1 109 ? -7.044 9.201 15.338 1.00 91.44 109 SER A O 1
ATOM 805 N N . PRO A 1 110 ? -5.973 9.066 17.302 1.00 90.62 110 PRO A N 1
ATOM 806 C CA . PRO A 1 110 ? -6.315 7.655 17.494 1.00 90.62 110 PRO A CA 1
ATOM 807 C C . PRO A 1 110 ? -7.815 7.348 17.410 1.00 90.62 110 PRO A C 1
ATOM 809 O O . PRO A 1 110 ? -8.212 6.322 16.854 1.00 90.62 110 PRO A O 1
ATOM 812 N N . GLN A 1 111 ? -8.658 8.255 17.907 1.00 93.94 111 GLN A N 1
ATOM 813 C CA . GLN A 1 111 ? -10.113 8.122 17.848 1.00 93.94 111 GLN A CA 1
ATOM 814 C C . GLN A 1 111 ? -10.618 8.219 16.402 1.00 93.94 111 GLN A C 1
ATOM 816 O O . GLN A 1 111 ? -11.368 7.352 15.954 1.00 93.94 111 GLN A O 1
ATOM 821 N N . ALA A 1 112 ? -10.157 9.226 15.652 1.00 95.56 112 ALA A N 1
ATOM 822 C CA . ALA A 1 112 ? -10.520 9.398 14.248 1.00 95.56 112 ALA A CA 1
ATOM 823 C C . ALA A 1 112 ? -10.003 8.240 13.379 1.00 95.56 112 ALA A C 1
ATOM 825 O O . ALA A 1 112 ? -10.734 7.733 12.531 1.00 95.56 112 ALA A O 1
ATOM 826 N N . ALA A 1 113 ? -8.788 7.757 13.645 1.00 96.69 113 ALA A N 1
ATOM 827 C CA . ALA A 1 113 ? -8.207 6.628 12.930 1.00 96.69 113 ALA A CA 1
ATOM 828 C C . ALA A 1 113 ? -8.989 5.324 13.148 1.00 96.69 113 ALA A C 1
ATOM 830 O O . ALA A 1 113 ? -9.182 4.538 12.221 1.00 96.69 113 ALA A O 1
ATOM 831 N N . THR A 1 114 ? -9.491 5.112 14.367 1.00 97.25 114 THR A N 1
ATOM 832 C CA . THR A 1 114 ? -10.337 3.960 14.706 1.00 97.25 114 THR A CA 1
ATOM 833 C C . THR A 1 114 ? -11.675 4.011 13.969 1.00 97.25 114 THR A C 1
ATOM 835 O O . THR A 1 114 ? -12.081 3.021 13.359 1.00 97.25 114 THR A O 1
ATOM 838 N N . ALA A 1 115 ? -12.337 5.172 13.968 1.00 97.69 115 ALA A N 1
ATOM 839 C CA . ALA A 1 115 ? -13.586 5.368 13.234 1.00 97.69 115 ALA A CA 1
ATOM 840 C C . ALA A 1 115 ? -13.392 5.163 11.722 1.00 97.69 115 ALA A C 1
ATOM 842 O O . ALA A 1 115 ? -14.188 4.478 11.078 1.00 97.69 115 ALA A O 1
ATOM 843 N N . GLN A 1 116 ? -12.297 5.689 11.165 1.00 97.62 116 GLN A N 1
ATOM 844 C CA . GLN A 1 116 ? -11.964 5.501 9.757 1.00 97.62 116 GLN A CA 1
ATOM 845 C C . GLN A 1 116 ? -11.693 4.029 9.427 1.00 97.62 116 GLN A C 1
ATOM 847 O O . GLN A 1 116 ? -12.205 3.532 8.429 1.00 97.62 116 GLN A O 1
ATOM 852 N N . ALA A 1 117 ? -10.953 3.298 10.264 1.00 97.88 117 ALA A N 1
ATOM 853 C CA . ALA A 1 117 ? -10.692 1.878 10.036 1.00 97.88 117 ALA A CA 1
ATOM 854 C C . ALA A 1 117 ? -11.981 1.037 9.983 1.00 97.88 117 ALA A C 1
ATOM 856 O O . ALA A 1 117 ? -12.109 0.182 9.107 1.00 97.88 117 ALA A O 1
ATOM 857 N N . LEU A 1 118 ? -12.954 1.308 10.860 1.00 98.06 118 LEU A N 1
ATOM 858 C CA . LEU A 1 118 ? -14.269 0.656 10.819 1.00 98.06 118 LEU A CA 1
ATOM 859 C C . LEU A 1 118 ? -15.014 0.956 9.512 1.00 98.06 118 LEU A C 1
ATOM 861 O O . LEU A 1 118 ? -15.544 0.041 8.883 1.00 98.06 118 LEU A O 1
ATOM 865 N N . ALA A 1 119 ? -15.016 2.218 9.077 1.00 97.06 119 ALA A N 1
ATOM 866 C CA . ALA A 1 119 ? -15.652 2.618 7.824 1.00 97.06 119 ALA A CA 1
ATOM 867 C C . ALA A 1 119 ? -14.990 1.957 6.602 1.00 97.06 119 ALA A C 1
ATOM 869 O O . ALA A 1 119 ? -15.680 1.477 5.702 1.00 97.06 119 ALA A O 1
ATOM 870 N N . LEU A 1 120 ? -13.655 1.887 6.580 1.00 96.81 120 LEU A N 1
ATOM 871 C CA . LEU A 1 120 ? -12.905 1.216 5.518 1.00 96.81 120 LEU A CA 1
ATOM 872 C C . LEU A 1 120 ? -13.235 -0.280 5.472 1.00 96.81 120 LEU A C 1
ATOM 874 O O . LEU A 1 120 ? -13.571 -0.787 4.400 1.00 96.81 120 LEU A O 1
ATOM 878 N N . ALA A 1 121 ? -13.207 -0.963 6.619 1.00 96.31 121 ALA A N 1
ATOM 879 C CA . ALA A 1 121 ? -13.499 -2.392 6.709 1.00 96.31 121 ALA A CA 1
ATOM 880 C C . ALA A 1 121 ? -14.946 -2.725 6.306 1.00 96.31 121 ALA A C 1
ATOM 882 O O . ALA A 1 121 ? -15.178 -3.694 5.589 1.00 96.31 121 ALA A O 1
ATOM 883 N N . GLY A 1 122 ? -15.915 -1.890 6.695 1.00 95.31 122 GLY A N 1
ATOM 884 C CA . GLY A 1 122 ? -17.325 -2.066 6.336 1.00 95.31 122 GLY A CA 1
ATOM 885 C C . GLY A 1 122 ? -17.666 -1.741 4.876 1.00 95.31 122 GLY A C 1
ATOM 886 O O . GLY A 1 122 ? -18.763 -2.052 4.426 1.00 95.31 122 GLY A O 1
ATOM 887 N N . SER A 1 123 ? -16.755 -1.120 4.118 1.00 94.12 123 SER A N 1
ATOM 888 C CA . SER A 1 123 ? -17.050 -0.654 2.754 1.00 94.12 123 SER A CA 1
ATOM 889 C C . SER A 1 123 ? -17.020 -1.744 1.676 1.00 94.12 123 SER A C 1
ATOM 891 O O . SER A 1 123 ? -17.512 -1.514 0.574 1.00 94.12 123 SER A O 1
ATOM 893 N N . GLY A 1 124 ? -16.367 -2.884 1.935 1.00 91.31 124 GLY A N 1
ATOM 894 C CA . GLY A 1 124 ? -16.105 -3.925 0.928 1.00 91.31 124 GLY A CA 1
ATOM 895 C C . GLY A 1 124 ? -15.103 -3.535 -0.175 1.00 91.31 124 GLY A C 1
ATOM 896 O O . GLY A 1 124 ? -14.848 -4.320 -1.091 1.00 91.31 124 GLY A O 1
ATOM 897 N N . ARG A 1 125 ? -14.512 -2.332 -0.109 1.00 92.31 125 ARG A N 1
ATOM 898 C CA . ARG A 1 125 ? -13.578 -1.810 -1.127 1.00 92.31 125 ARG A CA 1
ATOM 899 C C . ARG A 1 125 ? -12.103 -2.074 -0.828 1.00 92.31 125 ARG A C 1
ATOM 901 O O . ARG A 1 125 ? -11.272 -1.848 -1.704 1.00 92.31 125 ARG A O 1
ATOM 908 N N . TYR A 1 126 ? -11.781 -2.513 0.386 1.00 95.06 126 TYR A N 1
ATOM 909 C CA . TYR A 1 126 ? -10.410 -2.668 0.868 1.00 95.06 126 TYR A CA 1
ATOM 910 C C . TYR A 1 126 ? -10.184 -4.066 1.430 1.00 95.06 126 TYR A C 1
ATOM 912 O O . TYR A 1 126 ? -11.044 -4.608 2.120 1.00 95.06 126 TYR A O 1
ATOM 920 N N . ASP A 1 127 ? -9.000 -4.607 1.162 1.00 94.81 127 ASP A N 1
ATOM 921 C CA . ASP A 1 127 ? -8.553 -5.921 1.635 1.00 94.81 127 ASP A CA 1
ATOM 922 C C . ASP A 1 127 ? -7.597 -5.791 2.828 1.00 94.81 127 ASP A C 1
ATOM 924 O O . ASP A 1 127 ? -7.405 -6.724 3.604 1.00 94.81 127 ASP A O 1
ATOM 928 N N . THR A 1 128 ? -6.974 -4.619 2.975 1.00 96.62 128 THR A N 1
ATOM 929 C CA . THR A 1 128 ? -6.018 -4.319 4.039 1.00 96.62 128 THR A CA 1
ATOM 930 C C . THR A 1 128 ? -6.123 -2.866 4.480 1.00 96.62 128 THR A C 1
ATOM 932 O O . THR A 1 128 ? -6.443 -1.976 3.688 1.00 96.62 128 THR A O 1
ATOM 935 N N . ILE A 1 129 ? -5.838 -2.624 5.758 1.00 96.81 129 ILE A N 1
ATOM 936 C CA . ILE A 1 129 ? -5.831 -1.295 6.365 1.00 96.81 129 ILE A CA 1
ATOM 937 C C . ILE A 1 129 ? -4.435 -1.035 6.927 1.00 96.81 129 ILE A C 1
ATOM 939 O O . ILE A 1 129 ? -3.992 -1.679 7.878 1.00 96.81 129 ILE A O 1
ATOM 943 N N . CYS A 1 130 ? -3.744 -0.067 6.338 1.00 96.88 130 CYS A N 1
ATOM 944 C CA . CYS A 1 130 ? -2.434 0.382 6.767 1.00 96.88 130 CYS A CA 1
ATOM 945 C C . CYS A 1 130 ? -2.536 1.237 8.032 1.00 96.88 130 CYS A C 1
ATOM 947 O O . CYS A 1 130 ? -3.352 2.157 8.122 1.00 96.88 130 CYS A O 1
ATOM 949 N N . ILE A 1 131 ? -1.638 0.963 8.974 1.00 95.88 131 ILE A N 1
ATOM 950 C CA . ILE A 1 131 ? -1.378 1.773 10.163 1.00 95.88 131 ILE A CA 1
ATOM 951 C C . ILE A 1 131 ? 0.119 2.058 10.158 1.00 95.88 131 ILE A C 1
ATOM 953 O O . ILE A 1 131 ? 0.923 1.132 10.026 1.00 95.88 131 ILE A O 1
ATOM 957 N N . HIS A 1 132 ? 0.515 3.322 10.248 1.00 93.56 132 HIS A N 1
ATOM 958 C CA . HIS A 1 132 ? 1.925 3.667 10.250 1.00 93.56 132 HIS A CA 1
ATOM 959 C C . HIS A 1 132 ? 2.541 3.469 11.634 1.00 93.56 132 HIS A C 1
ATOM 961 O O . HIS A 1 132 ? 1.955 3.804 12.659 1.00 93.56 132 HIS A O 1
ATOM 967 N N . GLY A 1 133 ? 3.771 2.953 11.647 1.00 91.38 133 GLY A N 1
ATOM 968 C CA . GLY A 1 133 ? 4.567 2.732 12.857 1.00 91.38 133 GLY A CA 1
ATOM 969 C C . GLY A 1 133 ? 5.494 3.889 13.238 1.00 91.38 133 GLY A C 1
ATOM 970 O O . GLY A 1 133 ? 6.304 3.730 14.141 1.00 91.38 133 GLY A O 1
ATOM 971 N N . ASP A 1 134 ? 5.449 5.024 12.532 1.00 87.75 134 ASP A N 1
ATOM 972 C CA . ASP A 1 134 ? 6.449 6.096 12.640 1.00 87.75 134 ASP A CA 1
ATOM 973 C C . ASP A 1 134 ? 6.050 7.246 13.577 1.00 87.75 134 ASP A C 1
ATOM 975 O O . ASP A 1 134 ? 6.671 8.307 13.544 1.00 87.75 134 ASP A O 1
ATOM 979 N N . THR A 1 135 ? 5.024 7.051 14.411 1.00 85.00 135 THR A N 1
ATOM 980 C CA . THR A 1 135 ? 4.560 8.049 15.385 1.00 85.00 135 THR A CA 1
ATOM 981 C C . THR A 1 135 ? 4.532 7.466 16.800 1.00 85.00 135 THR A C 1
ATOM 983 O O . THR A 1 135 ? 4.277 6.270 16.954 1.00 85.00 135 THR A O 1
ATOM 986 N N . PRO A 1 136 ? 4.723 8.280 17.859 1.00 87.31 136 PRO A N 1
ATOM 987 C CA . PRO A 1 136 ? 4.620 7.799 19.241 1.00 87.31 136 PRO A CA 1
ATOM 988 C C . PRO A 1 136 ? 3.267 7.152 19.571 1.00 87.31 136 PRO A C 1
ATOM 990 O O . PRO A 1 136 ? 3.188 6.267 20.417 1.00 87.31 136 PRO A O 1
ATOM 993 N N . ALA A 1 137 ? 2.200 7.572 18.885 1.00 86.25 137 ALA A N 1
ATOM 994 C CA . ALA A 1 137 ? 0.851 7.049 19.073 1.00 86.25 137 ALA A CA 1
ATOM 995 C C . ALA A 1 137 ? 0.566 5.760 18.278 1.00 86.25 137 ALA A C 1
ATOM 997 O O . ALA A 1 137 ? -0.500 5.175 18.456 1.00 86.25 137 ALA A O 1
ATOM 998 N N . ALA A 1 138 ? 1.476 5.298 17.414 1.00 91.94 138 ALA A N 1
ATOM 999 C CA . ALA A 1 138 ? 1.224 4.211 16.466 1.00 91.94 138 ALA A CA 1
ATOM 1000 C C . ALA A 1 138 ? 0.720 2.915 17.121 1.00 91.94 138 ALA A C 1
ATOM 1002 O O . ALA A 1 138 ? -0.233 2.301 16.641 1.00 91.94 138 ALA A O 1
ATOM 1003 N N . SER A 1 139 ? 1.322 2.511 18.243 1.00 93.25 139 SER A N 1
ATOM 1004 C CA . SER A 1 139 ? 0.910 1.310 18.980 1.00 93.25 139 SER A CA 1
ATOM 1005 C C . SER A 1 139 ? -0.496 1.455 19.568 1.00 93.25 139 SER A C 1
ATOM 1007 O O . SER A 1 139 ? -1.298 0.526 19.482 1.00 93.25 139 SER A O 1
ATOM 1009 N N . ALA A 1 140 ? -0.824 2.636 20.099 1.00 91.69 140 ALA A N 1
ATOM 1010 C CA . ALA A 1 140 ? -2.150 2.946 20.619 1.00 91.69 140 ALA A CA 1
ATOM 1011 C C . ALA A 1 140 ? -3.208 2.960 19.504 1.00 91.69 140 ALA A C 1
ATOM 1013 O O . ALA A 1 140 ? -4.304 2.433 19.698 1.00 91.69 140 ALA A O 1
ATOM 1014 N N . VAL A 1 141 ? -2.874 3.495 18.321 1.00 94.75 141 VAL A N 1
ATOM 1015 C CA . VAL A 1 141 ? -3.738 3.431 17.130 1.00 94.75 141 VAL A CA 1
ATOM 1016 C C . VAL A 1 141 ? -3.973 1.980 16.722 1.00 94.75 141 VAL A C 1
ATOM 1018 O O . VAL A 1 141 ? -5.122 1.567 16.591 1.00 94.75 141 VAL A O 1
ATOM 1021 N N . ALA A 1 142 ? -2.913 1.182 16.580 1.00 95.75 142 ALA A N 1
ATOM 1022 C CA . ALA A 1 142 ? -3.021 -0.222 16.197 1.00 95.75 142 ALA A CA 1
ATOM 1023 C C . ALA A 1 142 ? -3.877 -1.037 17.179 1.00 95.75 142 ALA A C 1
ATOM 1025 O O . ALA A 1 142 ? -4.749 -1.796 16.753 1.00 95.75 142 ALA A O 1
ATOM 1026 N N . ALA A 1 143 ? -3.676 -0.846 18.487 1.00 94.75 143 ALA A N 1
ATOM 1027 C CA . ALA A 1 143 ? -4.464 -1.510 19.521 1.00 94.75 143 ALA A CA 1
ATOM 1028 C C . ALA A 1 143 ? -5.945 -1.099 19.468 1.00 94.75 143 ALA A C 1
ATOM 1030 O O . ALA A 1 143 ? -6.823 -1.961 19.517 1.00 94.75 143 ALA A O 1
ATOM 1031 N N . SER A 1 144 ? -6.220 0.199 19.308 1.00 95.69 144 SER A N 1
ATOM 1032 C CA . SER A 1 144 ? -7.586 0.737 19.249 1.00 95.69 144 SER A CA 1
ATOM 1033 C C . SER A 1 144 ? -8.332 0.255 18.004 1.00 95.69 144 SER A C 1
ATOM 1035 O O . SER A 1 144 ? -9.451 -0.244 18.113 1.00 95.69 144 SER A O 1
ATOM 1037 N N . VAL A 1 145 ? -7.685 0.303 16.835 1.00 97.12 145 VAL A N 1
ATOM 1038 C CA . VAL A 1 145 ? -8.233 -0.219 15.574 1.00 97.12 145 VAL A CA 1
ATOM 1039 C C . VAL A 1 145 ? -8.531 -1.712 15.695 1.00 97.12 145 VAL A C 1
ATOM 1041 O O . VAL A 1 145 ? -9.626 -2.154 15.350 1.00 97.12 145 VAL A O 1
ATOM 1044 N N . ARG A 1 146 ? -7.594 -2.501 16.234 1.00 96.25 146 ARG A N 1
ATOM 1045 C CA . ARG A 1 146 ? -7.785 -3.947 16.403 1.00 96.25 146 ARG A CA 1
ATOM 1046 C C . ARG A 1 146 ? -8.948 -4.269 17.341 1.00 96.25 146 ARG A C 1
ATOM 1048 O O . ARG A 1 146 ? -9.739 -5.160 17.034 1.00 96.25 146 ARG A O 1
ATOM 1055 N N . ALA A 1 147 ? -9.051 -3.565 18.468 1.00 96.56 147 ALA A N 1
ATOM 1056 C CA . ALA A 1 147 ? -10.136 -3.750 19.427 1.00 96.56 147 ALA A CA 1
ATOM 1057 C C . ALA A 1 147 ? -11.497 -3.383 18.818 1.00 96.56 147 ALA A C 1
ATOM 1059 O O . ALA A 1 147 ? -12.459 -4.128 18.990 1.00 96.56 147 ALA A O 1
ATOM 1060 N N . ALA A 1 148 ? -11.560 -2.287 18.061 1.00 97.50 148 ALA A N 1
ATOM 1061 C CA . ALA A 1 148 ? -12.781 -1.838 17.405 1.00 97.50 148 ALA A CA 1
ATOM 1062 C C . ALA A 1 148 ? -13.253 -2.810 16.316 1.00 97.50 148 ALA A C 1
ATOM 1064 O O . ALA A 1 148 ? -14.420 -3.192 16.319 1.00 97.50 148 ALA A O 1
ATOM 1065 N N . LEU A 1 149 ? -12.353 -3.270 15.437 1.00 97.38 149 LEU A N 1
ATOM 1066 C CA . LEU A 1 149 ? 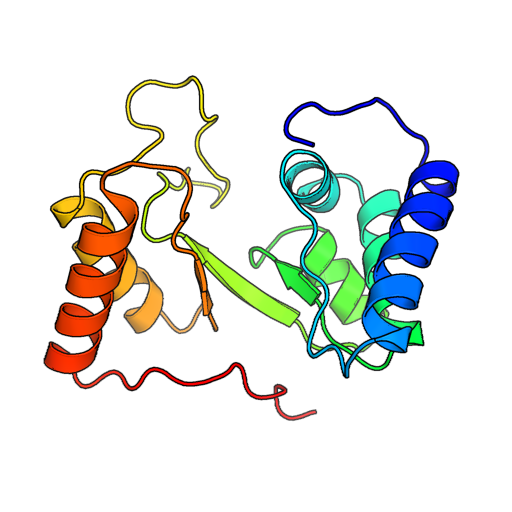-12.682 -4.278 14.420 1.00 97.38 149 LEU A CA 1
ATOM 1067 C C . LEU A 1 149 ? -13.215 -5.561 15.069 1.00 97.38 149 LEU A C 1
ATOM 1069 O O . LEU A 1 149 ? -14.267 -6.058 14.676 1.00 97.38 149 LEU A O 1
ATOM 1073 N N . LYS A 1 150 ? -12.550 -6.039 16.130 1.00 97.31 150 LYS A N 1
ATOM 1074 C CA . LYS A 1 150 ? -13.017 -7.199 16.899 1.00 97.31 150 LYS A CA 1
ATOM 1075 C C . LYS A 1 150 ? -14.398 -6.959 17.520 1.00 97.31 150 LYS A C 1
ATOM 1077 O O . LYS A 1 150 ? -15.246 -7.841 17.456 1.00 97.31 150 LYS A O 1
ATOM 1082 N N . GLY A 1 151 ? -14.627 -5.787 18.113 1.00 97.81 151 GLY A N 1
ATOM 1083 C CA . GLY A 1 151 ? -15.919 -5.410 18.696 1.00 97.81 151 GLY A CA 1
ATOM 1084 C C . GLY A 1 151 ? -17.051 -5.334 17.667 1.00 97.81 151 GLY A C 1
ATOM 1085 O O . GLY A 1 151 ? -18.195 -5.617 18.002 1.00 97.81 151 GLY A O 1
ATOM 1086 N N . ALA A 1 152 ? -16.723 -5.025 16.412 1.00 97.00 152 ALA A N 1
ATOM 1087 C CA . ALA A 1 152 ? -17.646 -5.037 15.280 1.00 97.00 152 ALA A CA 1
ATOM 1088 C C . ALA A 1 152 ? -17.812 -6.426 14.625 1.00 97.00 152 ALA A C 1
ATOM 1090 O O . ALA A 1 152 ? -18.479 -6.537 13.600 1.00 97.00 152 ALA A O 1
ATOM 1091 N N . GLY A 1 153 ? -17.202 -7.481 15.180 1.00 96.56 153 GLY A N 1
ATOM 1092 C CA . GLY A 1 153 ? -17.270 -8.837 14.623 1.00 96.56 153 GLY A CA 1
ATOM 1093 C C . GLY A 1 153 ? -16.435 -9.044 13.354 1.00 96.56 153 GLY A C 1
ATOM 1094 O O . GLY A 1 153 ? -16.649 -10.019 12.640 1.00 96.56 153 GLY A O 1
ATOM 1095 N N . ILE A 1 154 ? -15.487 -8.149 13.060 1.00 95.12 154 ILE A N 1
ATOM 1096 C CA . ILE A 1 154 ? -14.604 -8.244 11.893 1.00 95.12 154 ILE A CA 1
ATOM 1097 C C . ILE A 1 154 ? -13.317 -8.962 12.301 1.00 95.12 154 ILE A C 1
ATOM 1099 O O . ILE A 1 154 ? -12.518 -8.457 13.098 1.00 95.12 154 ILE A O 1
ATOM 1103 N N . GLU A 1 155 ? -13.096 -10.147 11.735 1.00 91.81 155 GLU A N 1
ATOM 1104 C CA . GLU A 1 155 ? -11.849 -10.881 11.922 1.00 91.81 155 GLU A CA 1
ATOM 1105 C C . GLU A 1 155 ? -10.698 -10.244 11.136 1.00 91.81 155 GLU A C 1
ATOM 1107 O O . GLU A 1 155 ? -10.843 -9.805 9.998 1.00 91.81 155 GLU A O 1
ATOM 1112 N N . THR A 1 156 ? -9.515 -10.233 11.745 1.00 92.31 156 THR A N 1
ATOM 1113 C CA . THR A 1 156 ? -8.277 -9.781 11.102 1.00 92.31 156 THR A CA 1
ATOM 1114 C C . THR A 1 156 ? -7.326 -10.961 10.970 1.00 92.31 156 THR A C 1
ATOM 1116 O O . THR A 1 156 ? -7.096 -11.668 11.956 1.00 92.31 156 THR A O 1
ATOM 1119 N N . GLY A 1 157 ? -6.700 -11.122 9.811 1.00 91.94 157 GLY A N 1
ATOM 1120 C CA . GLY A 1 157 ? -5.740 -12.190 9.562 1.00 91.94 157 GLY A CA 1
ATOM 1121 C C . GLY A 1 157 ? -4.669 -11.780 8.555 1.00 91.94 157 GLY A C 1
ATOM 1122 O O . GLY A 1 157 ? -4.669 -10.638 8.089 1.00 91.94 157 GLY A O 1
ATOM 1123 N N . PRO A 1 158 ? -3.744 -12.693 8.222 1.00 88.44 158 PRO A N 1
ATOM 1124 C CA . PRO A 1 158 ? -2.817 -12.469 7.125 1.00 88.44 158 PRO A CA 1
ATOM 1125 C C . PRO A 1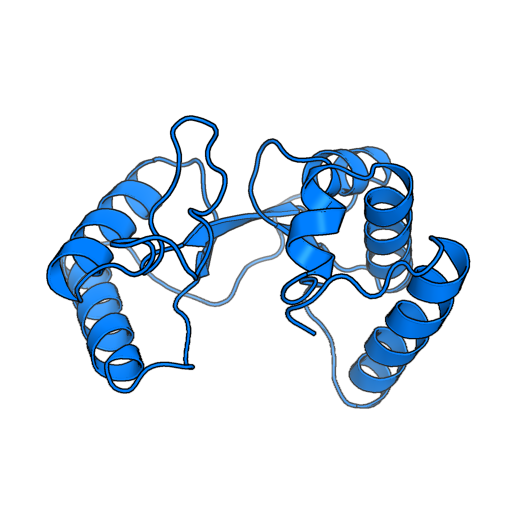 158 ? -3.590 -12.270 5.819 1.00 88.44 158 PRO A C 1
ATOM 1127 O O . PRO A 1 158 ? -4.650 -12.870 5.613 1.00 88.44 158 PRO A O 1
ATOM 1130 N N . LEU A 1 159 ? -3.032 -11.456 4.924 1.00 82.88 159 LEU A N 1
ATOM 1131 C CA . LEU A 1 159 ? -3.553 -11.315 3.571 1.00 82.88 159 LEU A CA 1
ATOM 1132 C C . LEU A 1 159 ? -3.555 -12.677 2.885 1.00 82.88 159 LEU A C 1
ATOM 1134 O O . LEU A 1 159 ? -2.515 -13.317 2.730 1.00 82.88 159 LEU A O 1
ATOM 1138 N N . ARG A 1 160 ? -4.745 -13.123 2.494 1.00 73.44 160 ARG A N 1
ATOM 1139 C CA . ARG A 1 160 ? -4.908 -14.325 1.685 1.00 73.44 160 ARG A CA 1
ATOM 1140 C C . ARG A 1 160 ? -4.777 -13.927 0.228 1.00 73.44 160 ARG A C 1
ATOM 1142 O O . ARG A 1 160 ? -5.279 -12.876 -0.163 1.00 73.44 160 ARG A O 1
ATOM 1149 N N . ARG A 1 161 ? -4.131 -14.775 -0.570 1.00 65.00 161 ARG A N 1
ATOM 1150 C CA . ARG A 1 161 ? -4.132 -14.623 -2.025 1.00 65.00 161 ARG A CA 1
ATOM 1151 C C . ARG A 1 161 ? -5.599 -14.554 -2.483 1.00 65.00 161 ARG A C 1
ATOM 1153 O O . ARG A 1 161 ? -6.346 -15.473 -2.135 1.00 65.00 161 ARG A O 1
ATOM 1160 N N . PRO A 1 162 ? -6.024 -13.493 -3.190 1.00 57.41 162 PRO A N 1
ATOM 1161 C CA . PRO A 1 162 ? -7.350 -13.447 -3.782 1.00 57.41 162 PRO A CA 1
ATOM 1162 C C . PRO A 1 162 ? -7.552 -14.700 -4.644 1.00 57.41 162 PRO A C 1
ATOM 1164 O O . PRO A 1 162 ? -6.582 -15.142 -5.274 1.00 57.41 162 PRO A O 1
ATOM 1167 N N . PRO A 1 163 ? -8.750 -15.312 -4.639 1.00 48.84 163 PRO A N 1
ATOM 1168 C CA . PRO A 1 163 ? -9.047 -16.381 -5.584 1.00 48.84 163 PRO A CA 1
ATOM 1169 C C . PRO A 1 163 ? -8.802 -15.876 -7.013 1.00 48.84 163 PRO A C 1
ATOM 1171 O O . PRO A 1 163 ? -9.023 -14.695 -7.292 1.00 48.84 163 PRO A O 1
ATOM 1174 N N . ALA A 1 164 ? -8.264 -16.761 -7.856 1.00 47.06 164 ALA A N 1
ATOM 1175 C CA . ALA A 1 164 ? -8.004 -16.488 -9.269 1.00 47.06 164 ALA A CA 1
ATOM 1176 C C . ALA A 1 164 ? -9.301 -16.216 -10.039 1.00 47.06 164 ALA A C 1
ATOM 1178 O O . ALA A 1 164 ? -10.333 -16.826 -9.670 1.00 47.06 164 ALA A O 1
#